Protein AF-A0A2K3KV64-F1 (afdb_monomer_lite)

Secondary structure (DSSP, 8-state):
------------SSGGG----EEEEEEEEEETTEEEEEEEEEE-SSS--------------S-STT-EEES-TT-EEEETTTTTEEEE--SSEEE-TT-

Radius of gyration: 18.13 Å; chains: 1; bounding box: 39×28×48 Å

Sequence (99 aa):
MQFHSITFMIINYYLLHVSAIFELRLRITLSAGKLILIPRVRNTDNKPFSFAFSLCNYLSVSDISEVRIEGLETLDYVDNLMNRSRFTEQADAITFDGE

pLDDT: mean 82.66, std 20.85, range [26.44, 97.88]

Structure (mmCIF, N/CA/C/O backbone):
data_AF-A0A2K3KV64-F1
#
_entry.id   AF-A0A2K3KV64-F1
#
loop_
_atom_site.group_PDB
_atom_site.id
_atom_site.type_symbol
_atom_site.label_atom_id
_atom_site.label_alt_id
_atom_site.label_comp_id
_atom_site.label_asym_id
_atom_site.label_entity_id
_atom_site.label_seq_id
_atom_site.pdbx_PDB_ins_code
_atom_site.Cartn_x
_atom_site.Cartn_y
_atom_site.Cartn_z
_atom_site.occupancy
_atom_site.B_iso_or_equiv
_atom_site.auth_seq_id
_atom_site.auth_comp_id
_atom_site.auth_asym_id
_atom_site.auth_atom_id
_atom_site.pdbx_PDB_model_num
ATOM 1 N N . MET A 1 1 ? -25.373 11.278 0.579 1.00 33.78 1 MET A N 1
ATOM 2 C CA . MET A 1 1 ? -23.986 11.182 1.079 1.00 33.78 1 MET A CA 1
ATOM 3 C C . MET A 1 1 ? -23.066 11.766 0.024 1.00 33.78 1 MET A C 1
ATOM 5 O O . MET A 1 1 ? -22.909 11.175 -1.036 1.00 33.78 1 MET A O 1
ATOM 9 N N . GLN A 1 2 ? -22.584 12.987 0.257 1.00 26.44 2 GLN A N 1
ATOM 10 C CA . GLN A 1 2 ? -21.639 13.667 -0.628 1.00 26.44 2 GLN A CA 1
ATOM 11 C C . GLN A 1 2 ? -20.242 13.109 -0.364 1.00 26.44 2 GLN A C 1
ATOM 13 O O . GLN A 1 2 ? -19.682 13.328 0.708 1.00 26.44 2 GLN A O 1
ATOM 18 N N . PHE A 1 3 ? -19.685 12.388 -1.333 1.00 31.50 3 PHE A N 1
ATOM 19 C CA . PHE A 1 3 ? -18.273 12.033 -1.310 1.00 31.50 3 PHE A CA 1
ATOM 20 C C . PHE A 1 3 ? -17.470 13.292 -1.632 1.00 31.50 3 PHE A C 1
ATOM 22 O O . PHE A 1 3 ? -17.519 13.800 -2.753 1.00 31.50 3 PHE A O 1
ATOM 29 N N . HIS A 1 4 ? -16.782 13.830 -0.626 1.00 34.16 4 HIS A N 1
ATOM 30 C CA . HIS A 1 4 ? -15.781 14.862 -0.845 1.00 34.16 4 HIS A CA 1
ATOM 31 C C . HIS A 1 4 ? -14.628 14.250 -1.645 1.00 34.16 4 HIS A C 1
ATOM 33 O O . HIS A 1 4 ? -14.158 13.153 -1.351 1.00 34.16 4 HIS A O 1
ATOM 39 N N . SER A 1 5 ? -14.245 14.960 -2.703 1.00 34.91 5 SER A N 1
ATOM 40 C CA . SER A 1 5 ? -13.215 14.602 -3.673 1.00 34.91 5 SER A CA 1
ATOM 41 C C . SER A 1 5 ? -11.920 14.178 -2.983 1.00 34.91 5 SER A C 1
ATOM 43 O O . SER A 1 5 ? -11.205 15.026 -2.451 1.00 34.91 5 SER A O 1
ATOM 45 N N . ILE A 1 6 ? -11.585 12.887 -3.028 1.00 40.00 6 ILE A N 1
ATOM 46 C CA . ILE A 1 6 ? -10.248 12.438 -2.650 1.00 40.00 6 ILE A CA 1
ATOM 47 C C . ILE A 1 6 ? -9.384 12.438 -3.909 1.00 40.00 6 ILE A C 1
ATOM 49 O O . ILE A 1 6 ? -9.344 11.485 -4.686 1.00 40.00 6 ILE A O 1
ATOM 53 N N . THR A 1 7 ? -8.731 13.571 -4.142 1.00 33.12 7 THR A N 1
ATOM 54 C CA . THR A 1 7 ? -7.728 13.730 -5.191 1.00 33.12 7 THR A CA 1
ATOM 55 C C . THR A 1 7 ? -6.486 12.921 -4.808 1.00 33.12 7 THR A C 1
ATOM 57 O O . THR A 1 7 ? -5.628 13.417 -4.086 1.00 33.12 7 THR A O 1
ATOM 60 N N . PHE A 1 8 ? -6.358 11.682 -5.292 1.00 40.28 8 PHE A N 1
ATOM 61 C CA . PHE A 1 8 ? -5.088 10.952 -5.249 1.00 40.28 8 PHE A CA 1
ATOM 62 C C . PHE A 1 8 ? -4.368 11.050 -6.586 1.00 40.28 8 PHE A C 1
ATOM 64 O O . PHE A 1 8 ? -4.700 10.369 -7.552 1.00 40.28 8 PHE A O 1
ATOM 71 N N . MET A 1 9 ? -3.323 11.870 -6.613 1.00 36.00 9 MET A N 1
ATOM 72 C CA . MET A 1 9 ? -2.258 11.765 -7.601 1.00 36.00 9 MET A CA 1
ATOM 73 C C . MET A 1 9 ? -0.915 11.967 -6.898 1.00 36.00 9 MET A C 1
ATOM 75 O O . MET A 1 9 ? -0.249 12.983 -7.076 1.00 36.00 9 MET A O 1
ATOM 79 N N . ILE A 1 10 ? -0.474 10.972 -6.124 1.00 42.12 10 ILE A N 1
ATOM 80 C CA . ILE A 1 10 ? 0.960 10.815 -5.845 1.00 42.12 10 ILE A CA 1
ATOM 81 C C . ILE A 1 10 ? 1.547 9.974 -6.985 1.00 42.12 10 ILE A C 1
ATOM 83 O O . ILE A 1 10 ? 1.902 8.815 -6.833 1.00 42.12 10 ILE A O 1
ATOM 87 N N . ILE A 1 11 ? 1.605 10.580 -8.173 1.00 45.50 11 ILE A N 1
ATOM 88 C CA . ILE A 1 11 ? 2.531 10.177 -9.246 1.00 45.50 11 ILE A CA 1
ATOM 89 C C . ILE A 1 11 ? 3.846 10.990 -9.118 1.00 45.50 11 ILE A C 1
ATOM 91 O O . ILE A 1 11 ? 4.813 10.772 -9.841 1.00 45.50 11 ILE A O 1
ATOM 95 N N . ASN A 1 12 ? 3.930 11.928 -8.165 1.00 41.34 12 ASN A N 1
ATOM 96 C CA . ASN A 1 12 ? 4.726 13.143 -8.355 1.00 41.34 12 ASN A CA 1
ATOM 97 C C . ASN A 1 12 ? 6.120 13.229 -7.704 1.00 41.34 12 ASN A C 1
ATOM 99 O O . ASN A 1 12 ? 6.672 14.319 -7.692 1.00 41.34 12 ASN A O 1
ATOM 103 N N . TYR A 1 13 ? 6.742 12.151 -7.205 1.00 38.81 13 TYR A N 1
ATOM 104 C CA . TYR A 1 13 ? 8.088 12.295 -6.598 1.00 38.81 13 TYR A CA 1
ATOM 105 C C . TYR A 1 13 ? 9.235 11.471 -7.198 1.00 38.81 13 TYR A C 1
ATOM 107 O O . TYR A 1 13 ? 10.386 11.818 -6.954 1.00 38.81 13 TYR A O 1
ATOM 115 N N . TYR A 1 14 ? 8.985 10.473 -8.055 1.00 45.16 14 TYR A N 1
ATOM 116 C CA . TYR A 1 14 ? 10.075 9.657 -8.635 1.00 45.16 14 TYR A CA 1
ATOM 117 C C . TYR A 1 14 ? 10.211 9.729 -10.163 1.00 45.16 14 TYR A C 1
ATOM 119 O O . TYR A 1 14 ? 11.144 9.158 -10.721 1.00 45.16 14 TYR A O 1
ATOM 127 N N . LEU A 1 15 ? 9.345 10.477 -10.854 1.00 47.75 15 LEU A N 1
ATOM 128 C CA . LEU A 1 15 ? 9.441 10.670 -12.309 1.00 47.75 15 LEU A CA 1
ATOM 129 C C . LEU A 1 15 ? 10.445 11.749 -12.740 1.00 47.75 15 LEU A C 1
ATOM 131 O O . LEU A 1 15 ? 10.653 11.946 -13.933 1.00 47.75 15 LEU A O 1
ATOM 135 N N . LEU A 1 16 ? 11.103 12.431 -11.800 1.00 47.44 16 LEU A N 1
ATOM 136 C CA . LEU A 1 16 ? 11.990 13.556 -12.110 1.00 47.44 16 LEU A CA 1
ATOM 137 C C . LEU A 1 16 ? 13.309 13.163 -12.799 1.00 47.44 16 LEU A C 1
ATOM 139 O O . LEU A 1 16 ? 14.025 14.061 -13.228 1.00 47.44 16 LEU A O 1
ATOM 143 N N . HIS A 1 17 ? 13.650 11.874 -12.924 1.00 51.59 17 HIS A N 1
ATOM 144 C CA . HIS A 1 17 ? 14.914 11.404 -13.527 1.00 51.59 17 HIS A CA 1
ATOM 145 C C . HIS A 1 17 ? 14.742 10.191 -14.462 1.00 51.59 17 HIS A C 1
ATOM 147 O O . HIS A 1 17 ? 15.649 9.373 -14.609 1.00 51.59 17 HIS A O 1
ATOM 153 N N . VAL A 1 18 ? 13.581 10.038 -15.103 1.00 56.72 18 VAL A N 1
ATOM 154 C CA . VAL A 1 18 ? 13.338 8.917 -16.022 1.00 56.72 18 VAL A CA 1
ATOM 155 C C . VAL A 1 18 ? 12.903 9.455 -17.380 1.00 56.72 18 VAL A C 1
ATOM 157 O O . VAL A 1 18 ? 11.754 9.832 -17.571 1.00 56.72 18 VAL A O 1
ATOM 160 N N . SER A 1 19 ? 13.814 9.446 -18.355 1.00 67.81 19 SER A N 1
ATOM 161 C CA . SER A 1 19 ? 13.511 9.724 -19.770 1.00 67.81 19 SER A CA 1
ATOM 162 C C . SER A 1 19 ? 12.764 8.570 -20.462 1.00 67.81 19 SER A C 1
ATOM 164 O O . SER A 1 19 ? 12.891 8.413 -21.673 1.00 67.81 19 SER A O 1
ATOM 166 N N . ALA A 1 20 ? 12.055 7.720 -19.713 1.00 74.75 20 ALA A N 1
ATOM 167 C CA . ALA A 1 20 ? 11.331 6.585 -20.270 1.00 74.75 20 ALA A CA 1
ATOM 168 C C . ALA A 1 20 ? 9.915 6.998 -20.659 1.00 74.75 20 ALA A C 1
ATOM 170 O O . ALA A 1 20 ? 9.202 7.656 -19.898 1.00 74.75 20 ALA A O 1
ATOM 171 N N . ILE A 1 21 ? 9.500 6.558 -21.840 1.00 86.50 21 ILE A N 1
ATOM 172 C CA . ILE A 1 21 ? 8.142 6.743 -22.335 1.00 86.50 21 ILE A CA 1
ATOM 173 C C . ILE A 1 21 ? 7.321 5.521 -21.913 1.00 86.50 21 ILE A C 1
ATOM 175 O O . ILE A 1 21 ? 7.648 4.379 -22.244 1.00 86.50 21 ILE A O 1
ATOM 179 N N . PHE A 1 22 ? 6.251 5.747 -21.158 1.00 89.44 22 PHE A N 1
ATOM 180 C CA . PHE A 1 22 ? 5.361 4.681 -20.710 1.00 89.44 22 PHE A CA 1
ATOM 181 C C . PHE A 1 22 ? 3.904 5.140 -20.705 1.00 89.44 22 PHE A C 1
ATOM 183 O O . PHE A 1 22 ? 3.595 6.329 -20.644 1.00 89.44 22 PHE A O 1
ATOM 190 N N . GLU A 1 23 ? 2.994 4.172 -20.730 1.00 93.00 23 GLU A N 1
ATOM 191 C CA . GLU A 1 23 ? 1.572 4.377 -20.477 1.00 93.00 23 GLU A CA 1
ATOM 192 C C . GLU A 1 23 ? 1.199 3.803 -19.109 1.00 93.00 23 GLU A C 1
ATOM 194 O O . GLU A 1 23 ? 1.533 2.658 -18.788 1.00 93.00 23 GLU A O 1
ATOM 199 N N . LEU A 1 24 ? 0.428 4.565 -18.335 1.00 91.19 24 LEU A N 1
ATOM 200 C CA . LEU A 1 24 ? -0.264 4.082 -17.145 1.00 91.19 24 LEU A CA 1
ATOM 201 C C . LEU A 1 24 ? -1.766 4.037 -17.430 1.00 91.19 24 LEU A C 1
ATOM 203 O O . LEU A 1 24 ? -2.368 5.038 -17.810 1.00 91.19 24 LEU A O 1
ATOM 207 N N . ARG A 1 25 ? -2.384 2.872 -17.227 1.00 93.75 25 ARG A N 1
ATOM 208 C CA . ARG A 1 25 ? -3.837 2.692 -17.313 1.00 93.75 25 ARG A CA 1
ATOM 209 C C . ARG A 1 25 ? -4.359 2.154 -15.992 1.00 93.75 25 ARG A C 1
ATOM 211 O O . ARG A 1 25 ? -3.865 1.141 -15.508 1.00 93.75 25 ARG A O 1
ATOM 218 N N . LEU A 1 26 ? -5.387 2.790 -15.445 1.00 94.31 26 LEU A N 1
ATOM 219 C CA . LEU A 1 26 ? -6.098 2.311 -14.263 1.00 94.31 26 LEU A CA 1
ATOM 220 C C . LEU A 1 26 ? -7.492 1.846 -14.681 1.00 94.31 26 LEU A C 1
ATOM 222 O O . LEU A 1 26 ? -8.309 2.649 -15.127 1.00 94.31 26 LEU A O 1
ATOM 226 N N . ARG A 1 27 ? -7.772 0.547 -14.548 1.00 96.56 27 ARG A N 1
ATOM 227 C CA . ARG A 1 27 ? -9.131 0.023 -14.707 1.00 96.56 27 ARG A CA 1
ATOM 228 C C . ARG A 1 27 ? -9.824 0.029 -13.351 1.00 96.56 27 ARG A C 1
ATOM 230 O O . ARG A 1 27 ? -9.341 -0.594 -12.409 1.00 96.56 27 ARG A O 1
ATOM 237 N N . ILE A 1 28 ? -10.973 0.692 -13.295 1.00 96.88 28 ILE A N 1
ATOM 238 C CA . ILE A 1 28 ? -11.804 0.818 -12.098 1.00 96.88 28 ILE A CA 1
ATOM 239 C C . ILE A 1 28 ? -13.100 0.050 -12.342 1.00 96.88 28 ILE A C 1
ATOM 241 O O . ILE A 1 28 ? -13.742 0.231 -13.374 1.00 96.88 28 ILE A O 1
ATOM 245 N N . THR A 1 29 ? -13.475 -0.826 -11.413 1.00 97.88 29 THR A N 1
ATOM 246 C CA . THR A 1 29 ? -14.793 -1.478 -11.412 1.00 97.88 29 THR A CA 1
ATOM 247 C C . THR A 1 29 ? -15.463 -1.220 -10.075 1.00 97.88 29 THR A C 1
ATOM 249 O O . THR A 1 29 ? -14.880 -1.514 -9.031 1.00 97.88 29 THR A O 1
ATOM 252 N N . LEU A 1 30 ? -16.679 -0.679 -10.116 1.00 97.56 30 LEU A N 1
ATOM 253 C CA . LEU A 1 30 ? -17.498 -0.424 -8.939 1.00 97.56 30 LEU A CA 1
ATOM 254 C C . LEU A 1 30 ? -18.732 -1.325 -8.967 1.00 97.56 30 LEU A C 1
ATOM 256 O O . LEU A 1 30 ? -19.421 -1.423 -9.979 1.00 97.56 30 LEU A O 1
ATOM 260 N N . SER A 1 31 ? -19.000 -1.970 -7.839 1.00 96.94 31 SER A N 1
ATOM 261 C CA . SER A 1 31 ? -20.174 -2.809 -7.608 1.00 96.94 31 SER A CA 1
ATOM 262 C C . SER A 1 31 ? -20.634 -2.654 -6.159 1.00 96.94 31 SER A C 1
ATOM 264 O O . SER A 1 31 ? -19.915 -2.079 -5.338 1.00 96.94 31 SER A O 1
ATOM 266 N N . ALA A 1 32 ? -21.833 -3.140 -5.834 1.00 97.50 32 ALA A N 1
ATOM 267 C CA . ALA A 1 32 ? -22.349 -3.075 -4.470 1.00 97.50 32 ALA A CA 1
ATOM 268 C C . ALA A 1 32 ? -21.354 -3.722 -3.486 1.00 97.50 32 ALA A C 1
ATOM 270 O O . ALA A 1 32 ? -21.009 -4.893 -3.627 1.00 97.50 32 ALA A O 1
ATOM 271 N N . GLY A 1 33 ? -20.858 -2.932 -2.529 1.00 94.69 33 GLY A N 1
ATOM 272 C CA . GLY A 1 33 ? -19.908 -3.382 -1.507 1.00 94.69 33 GLY A CA 1
ATOM 273 C C . GLY A 1 33 ? -18.487 -3.685 -1.997 1.00 94.69 33 GLY A C 1
ATOM 274 O O . GLY A 1 33 ? -17.702 -4.232 -1.230 1.00 94.69 33 GLY A O 1
ATOM 275 N N . LYS A 1 34 ? -18.123 -3.367 -3.249 1.00 95.12 34 LYS A N 1
ATOM 276 C CA . LYS A 1 34 ? -16.799 -3.720 -3.782 1.00 95.12 34 LYS A CA 1
ATOM 277 C C . LYS A 1 34 ? -16.278 -2.718 -4.805 1.00 95.12 34 LYS A C 1
ATOM 279 O O . LYS A 1 34 ? -16.917 -2.456 -5.827 1.00 95.12 34 LYS A O 1
ATOM 284 N N . LEU A 1 35 ? -15.058 -2.249 -4.555 1.00 95.44 35 LEU A N 1
ATOM 285 C CA . LEU A 1 35 ? -14.232 -1.471 -5.473 1.00 95.44 35 LEU A CA 1
ATOM 286 C C . LEU A 1 35 ? -13.043 -2.328 -5.923 1.00 95.44 35 LEU A C 1
ATOM 288 O O . LEU A 1 35 ? -12.337 -2.895 -5.095 1.00 95.44 35 LEU A O 1
ATOM 292 N N . ILE A 1 36 ? -12.816 -2.423 -7.233 1.00 95.75 36 ILE A N 1
ATOM 293 C CA . ILE A 1 36 ? -11.654 -3.108 -7.810 1.00 95.75 36 ILE A CA 1
ATOM 294 C C . ILE A 1 36 ? -10.821 -2.087 -8.584 1.00 95.75 36 ILE A C 1
ATOM 296 O O . ILE A 1 36 ? -11.329 -1.442 -9.505 1.00 95.75 36 ILE A O 1
ATOM 300 N N . LEU A 1 37 ? -9.538 -1.989 -8.232 1.00 95.06 37 LEU A N 1
ATOM 301 C CA . LEU A 1 37 ? -8.540 -1.148 -8.889 1.00 95.06 37 LEU A CA 1
ATOM 302 C C . LEU A 1 37 ? -7.476 -2.043 -9.530 1.00 95.06 37 LEU A C 1
ATOM 304 O O . LEU A 1 37 ? -6.808 -2.804 -8.838 1.00 95.06 37 LEU A O 1
ATOM 308 N N . ILE A 1 38 ? -7.320 -1.964 -10.852 1.00 95.12 38 ILE A N 1
ATOM 309 C CA . ILE A 1 38 ? -6.319 -2.737 -11.600 1.00 95.12 38 ILE A CA 1
ATOM 310 C C . ILE A 1 38 ? -5.410 -1.751 -12.344 1.00 95.12 38 ILE A C 1
ATOM 312 O O . ILE A 1 38 ? -5.782 -1.278 -13.427 1.00 95.12 38 ILE A O 1
ATOM 316 N N . PRO A 1 39 ? -4.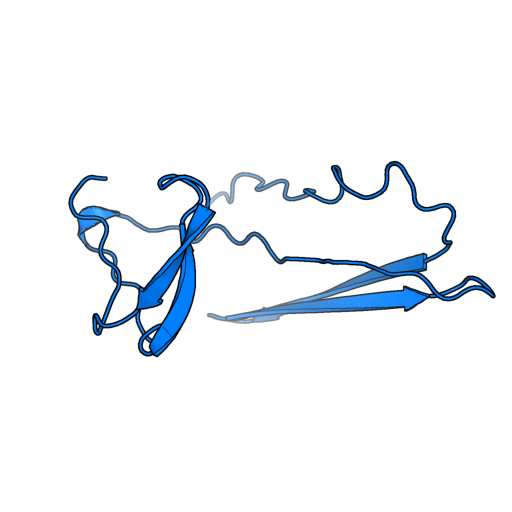242 -1.400 -11.778 1.00 92.94 39 PRO A N 1
ATOM 317 C CA . PRO A 1 39 ? -3.243 -0.600 -12.468 1.00 92.94 39 PRO A CA 1
ATOM 318 C C . PRO A 1 39 ? -2.475 -1.454 -13.483 1.00 92.94 39 PRO A C 1
ATOM 320 O O . PRO A 1 39 ? -2.152 -2.616 -13.240 1.00 92.94 39 PRO A O 1
ATOM 323 N N . ARG A 1 40 ? -2.157 -0.865 -14.633 1.00 93.81 40 ARG A N 1
ATOM 324 C CA . ARG A 1 40 ? -1.321 -1.464 -15.672 1.00 93.81 40 ARG A CA 1
ATOM 325 C C . ARG A 1 40 ? -0.323 -0.434 -16.171 1.00 93.81 40 ARG A C 1
ATOM 327 O O . ARG A 1 40 ? -0.717 0.591 -16.723 1.00 93.81 40 ARG A O 1
ATOM 334 N N . VAL A 1 41 ? 0.956 -0.757 -16.033 1.00 92.19 41 VAL A N 1
ATOM 335 C CA . VAL A 1 41 ? 2.061 -0.003 -16.626 1.00 92.19 41 VAL A CA 1
ATOM 336 C C . VAL A 1 41 ? 2.488 -0.708 -17.908 1.00 92.19 41 VAL A C 1
ATOM 338 O O . VAL A 1 41 ? 2.641 -1.930 -17.935 1.00 92.19 41 VAL A O 1
ATOM 341 N N . ARG A 1 42 ? 2.654 0.050 -18.990 1.00 92.88 42 ARG A N 1
ATOM 342 C CA . ARG A 1 42 ? 3.193 -0.439 -20.259 1.00 92.88 42 ARG A CA 1
ATOM 343 C C . ARG A 1 42 ? 4.387 0.415 -20.650 1.00 92.88 42 ARG A C 1
ATOM 345 O O . ARG A 1 42 ? 4.231 1.612 -20.855 1.00 92.88 42 ARG A O 1
ATOM 352 N N . ASN A 1 43 ? 5.540 -0.222 -20.830 1.00 91.38 43 ASN A N 1
ATOM 353 C CA . ASN A 1 43 ? 6.663 0.403 -21.515 1.00 91.38 43 ASN A CA 1
ATOM 354 C C . ASN A 1 43 ? 6.315 0.601 -22.996 1.00 91.38 43 ASN A C 1
ATOM 356 O O . ASN A 1 43 ? 5.981 -0.374 -23.675 1.00 91.38 43 ASN A O 1
ATOM 360 N N . THR A 1 44 ? 6.342 1.842 -23.473 1.00 93.38 44 THR A N 1
ATOM 361 C CA . THR A 1 44 ? 6.138 2.181 -24.891 1.00 93.38 44 THR A CA 1
ATOM 362 C C . THR A 1 44 ? 7.416 2.675 -25.559 1.00 93.38 44 THR A C 1
ATOM 364 O O . THR A 1 44 ? 7.408 2.934 -26.761 1.00 93.38 44 THR A O 1
ATOM 367 N N . ASP A 1 45 ? 8.509 2.754 -24.804 1.00 90.06 45 ASP A N 1
ATOM 368 C CA . ASP A 1 45 ? 9.842 3.047 -25.305 1.00 90.06 45 ASP A CA 1
ATOM 369 C C . ASP A 1 45 ? 10.548 1.777 -25.819 1.00 90.06 45 ASP A C 1
ATOM 371 O O . ASP A 1 45 ? 10.116 0.642 -25.595 1.00 90.06 45 ASP A O 1
ATOM 375 N N . ASN A 1 46 ? 11.676 1.966 -26.500 1.00 89.56 46 ASN A N 1
ATOM 376 C CA . ASN A 1 46 ? 12.574 0.898 -26.934 1.00 89.56 46 ASN A CA 1
ATOM 377 C C . ASN A 1 46 ? 13.628 0.514 -25.876 1.00 89.56 46 ASN A C 1
ATOM 379 O O . ASN A 1 46 ? 14.407 -0.414 -26.098 1.00 89.56 46 ASN A O 1
ATOM 383 N N . LYS A 1 47 ? 13.649 1.194 -24.722 1.00 89.94 47 LYS A N 1
ATOM 384 C CA . LYS A 1 47 ? 14.582 0.945 -23.614 1.00 89.94 47 LYS A CA 1
ATOM 385 C C . LYS A 1 47 ? 13.854 0.400 -22.385 1.00 89.94 47 LYS A C 1
ATOM 387 O O . LYS A 1 47 ? 12.780 0.899 -22.049 1.00 89.94 47 LYS A O 1
ATOM 392 N N . PRO A 1 48 ? 14.419 -0.590 -21.672 1.00 88.31 48 PRO A N 1
ATOM 393 C CA . PRO A 1 48 ? 13.920 -0.986 -20.358 1.00 88.31 48 PRO A CA 1
ATOM 394 C C . PRO A 1 48 ? 13.955 0.188 -19.371 1.00 88.31 48 PRO A C 1
ATOM 396 O O . PRO A 1 48 ? 14.896 0.982 -19.393 1.00 88.31 48 PRO A O 1
ATOM 399 N N . PHE A 1 49 ? 12.971 0.261 -18.472 1.00 86.38 49 PHE A N 1
ATOM 400 C CA . PHE A 1 49 ? 12.977 1.206 -17.355 1.00 86.38 49 PHE A CA 1
ATOM 401 C C . PHE A 1 49 ? 12.572 0.521 -16.052 1.00 86.38 49 PHE A C 1
ATOM 403 O O . PHE A 1 49 ? 11.770 -0.415 -16.046 1.00 86.38 49 PHE A O 1
ATOM 410 N N . SER A 1 50 ? 13.132 1.013 -14.951 1.00 85.75 50 SER A N 1
ATOM 411 C CA . SER A 1 50 ? 12.763 0.600 -13.600 1.00 85.75 50 SER A CA 1
ATOM 412 C C . SER A 1 50 ? 11.694 1.535 -13.056 1.00 85.75 50 SER A C 1
ATOM 414 O O . SER A 1 50 ? 11.772 2.749 -13.243 1.00 85.75 50 SER A O 1
ATOM 416 N N . PHE A 1 51 ? 10.711 0.980 -12.356 1.00 84.31 51 PHE A N 1
ATOM 417 C CA . PHE A 1 51 ? 9.662 1.760 -11.716 1.00 84.31 51 PHE A CA 1
ATOM 418 C C . PHE A 1 51 ? 9.209 1.112 -10.415 1.00 84.31 51 PHE A C 1
ATOM 420 O O . PHE A 1 51 ? 9.376 -0.088 -10.204 1.00 84.31 51 PHE A O 1
ATOM 427 N N . ALA A 1 52 ? 8.594 1.930 -9.573 1.00 85.81 52 ALA A N 1
ATOM 428 C CA . ALA A 1 52 ? 7.817 1.505 -8.425 1.00 85.81 52 ALA A CA 1
ATOM 429 C C . ALA A 1 52 ? 6.446 2.180 -8.511 1.00 85.81 52 AL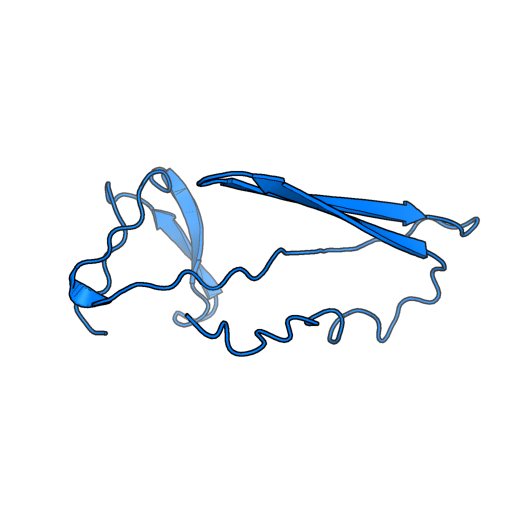A A C 1
ATOM 431 O O . ALA A 1 52 ? 6.319 3.277 -9.059 1.00 85.81 52 ALA A O 1
ATOM 432 N N . PHE A 1 53 ? 5.420 1.528 -7.980 1.00 83.06 53 PHE A N 1
ATOM 433 C CA . PHE A 1 53 ? 4.099 2.124 -7.832 1.00 83.06 53 PHE A CA 1
ATOM 434 C C . PHE A 1 53 ? 3.452 1.602 -6.551 1.00 83.06 53 PHE A C 1
ATOM 436 O O . PHE A 1 53 ? 3.758 0.501 -6.095 1.00 83.06 53 PHE A O 1
ATOM 443 N N . SER A 1 54 ? 2.541 2.387 -5.993 1.00 87.12 54 SER A N 1
ATOM 444 C CA . SER A 1 54 ? 1.700 2.007 -4.862 1.00 87.12 54 SER A CA 1
ATOM 445 C C . SER A 1 54 ? 0.279 2.524 -5.088 1.00 87.12 54 SER A C 1
ATOM 447 O O . SER A 1 54 ? 0.062 3.488 -5.825 1.00 87.12 54 SER A O 1
ATOM 449 N N . LEU A 1 55 ? -0.704 1.865 -4.472 1.00 87.69 55 LEU A N 1
ATOM 450 C CA . LEU A 1 55 ? -2.067 2.382 -4.356 1.00 87.69 55 LEU A CA 1
ATOM 451 C C . LEU A 1 55 ? -2.238 2.939 -2.941 1.00 87.69 55 LEU A C 1
ATOM 453 O O . LEU A 1 55 ? -2.333 2.177 -1.982 1.00 87.69 55 LEU A O 1
ATOM 457 N N . CYS A 1 56 ? -2.252 4.263 -2.806 1.00 88.69 56 CYS A N 1
ATOM 458 C CA . CYS A 1 56 ? -2.434 4.941 -1.522 1.00 88.69 56 CYS A CA 1
ATOM 459 C C . CYS A 1 56 ? -3.929 5.099 -1.221 1.00 88.69 56 CYS A C 1
ATOM 461 O O . CYS A 1 56 ? -4.517 6.142 -1.499 1.00 88.69 56 CYS A O 1
ATOM 463 N N . ASN A 1 57 ? -4.550 4.043 -0.698 1.00 87.88 57 ASN A N 1
ATOM 464 C CA . ASN A 1 57 ? -5.962 4.063 -0.325 1.00 87.88 57 ASN A CA 1
ATOM 465 C C . ASN A 1 57 ? -6.135 4.598 1.100 1.00 87.88 57 ASN A C 1
ATOM 467 O O . ASN A 1 57 ? -5.434 4.164 2.008 1.00 87.88 57 ASN A O 1
ATOM 471 N N . TYR A 1 58 ? -7.108 5.487 1.291 1.00 90.56 58 TYR A N 1
ATOM 472 C CA . TYR A 1 58 ? -7.514 5.974 2.607 1.00 90.56 58 TYR A CA 1
ATOM 473 C C . TYR A 1 58 ? -8.883 5.383 2.914 1.00 90.56 58 TYR A C 1
ATOM 475 O O . TYR A 1 58 ? -9.854 5.640 2.197 1.00 90.56 58 TYR A O 1
ATOM 483 N N . LEU A 1 59 ? -8.936 4.535 3.937 1.00 91.31 59 LEU A N 1
ATOM 484 C CA . LEU A 1 59 ? -10.163 3.885 4.373 1.00 91.31 59 LEU A CA 1
ATOM 485 C C . LEU A 1 59 ? -10.852 4.772 5.406 1.00 91.31 59 LEU A C 1
ATOM 487 O O . LEU A 1 59 ? -10.228 5.221 6.363 1.00 91.31 59 LEU A O 1
ATOM 491 N N . SER A 1 60 ? -12.140 5.037 5.194 1.00 93.88 60 SER A N 1
ATOM 492 C CA . SER A 1 60 ? -12.939 5.783 6.161 1.00 93.88 60 SER A CA 1
ATOM 493 C C . SER A 1 60 ? -13.310 4.863 7.316 1.00 93.88 60 SER A C 1
ATOM 495 O O . SER A 1 60 ? -13.965 3.844 7.104 1.00 93.88 60 SER A O 1
ATOM 497 N N . VAL A 1 61 ? -12.941 5.269 8.523 1.00 93.88 61 VAL A N 1
ATOM 498 C CA . VAL A 1 61 ? -13.308 4.627 9.789 1.00 93.88 61 VAL A CA 1
ATOM 499 C C . VAL A 1 61 ? -13.972 5.664 10.693 1.00 93.88 61 VAL A C 1
ATOM 501 O O . VAL A 1 61 ? -13.796 6.864 10.481 1.00 93.88 61 VAL A O 1
ATOM 504 N N . SER A 1 62 ? -14.802 5.219 11.635 1.00 94.19 62 SER A N 1
ATOM 505 C CA . SER A 1 62 ? -15.533 6.124 12.535 1.00 94.19 62 SER A CA 1
ATOM 506 C C . SER A 1 62 ? -14.706 6.538 13.748 1.00 94.19 62 SER A C 1
ATOM 508 O O . SER A 1 62 ? -14.738 7.705 14.121 1.00 94.19 62 SER A O 1
ATOM 510 N N . ASP A 1 63 ? -13.963 5.593 14.316 1.00 93.06 63 ASP A N 1
ATOM 511 C CA . ASP A 1 63 ? -13.055 5.777 15.442 1.00 93.06 63 ASP A CA 1
ATOM 512 C C . ASP A 1 63 ? -11.805 4.939 15.156 1.00 93.06 63 ASP A C 1
ATOM 514 O O . ASP A 1 63 ? -11.929 3.760 14.827 1.00 93.06 63 ASP A O 1
ATOM 518 N N . ILE A 1 64 ? -10.624 5.558 15.184 1.00 94.56 64 ILE A N 1
ATOM 519 C CA . ILE A 1 64 ? -9.355 4.888 14.874 1.00 94.56 64 ILE A CA 1
ATOM 520 C C . ILE A 1 64 ? -8.899 3.981 16.021 1.00 94.56 64 ILE A C 1
ATOM 522 O O . ILE A 1 64 ? -8.283 2.948 15.761 1.00 94.56 64 ILE A O 1
ATOM 526 N N . SER A 1 65 ? -9.276 4.304 17.260 1.00 93.88 65 SER A N 1
ATOM 527 C CA . SER A 1 65 ? -8.907 3.529 18.448 1.00 93.88 65 SER A CA 1
ATOM 528 C C . SER A 1 65 ? -9.559 2.139 18.475 1.00 93.88 65 SER A C 1
ATOM 530 O O . SER A 1 65 ? -9.052 1.216 19.107 1.00 93.88 65 SER A O 1
ATOM 532 N N . GLU A 1 66 ? -10.652 1.951 17.727 1.00 92.75 66 GLU A N 1
ATOM 533 C CA . GLU A 1 66 ? -11.346 0.667 17.574 1.00 92.75 66 GLU A CA 1
ATOM 534 C C . GLU A 1 66 ? -10.851 -0.150 16.359 1.00 92.75 66 GLU A C 1
ATOM 536 O O . GLU A 1 66 ? -11.331 -1.261 16.109 1.00 92.75 66 GLU A O 1
ATOM 541 N N . VAL A 1 67 ? -9.910 0.381 15.567 1.00 95.56 67 VAL A N 1
ATOM 542 C CA . VAL A 1 67 ? -9.433 -0.259 14.330 1.00 95.56 67 VAL A CA 1
ATOM 543 C C . VAL A 1 67 ? -8.324 -1.263 14.616 1.00 95.56 67 VAL A C 1
ATOM 545 O O . VAL A 1 67 ? -7.374 -0.998 15.349 1.00 95.56 67 VAL A O 1
ATOM 548 N N . ARG A 1 68 ? -8.412 -2.412 13.941 1.00 95.75 68 ARG A N 1
ATOM 549 C CA . ARG A 1 68 ? -7.385 -3.457 13.921 1.00 95.75 68 ARG A CA 1
ATOM 550 C C . ARG A 1 68 ? -7.042 -3.807 12.475 1.00 95.75 68 ARG A C 1
ATOM 552 O O . ARG A 1 68 ? -7.948 -3.970 11.656 1.00 95.75 68 ARG A O 1
ATOM 559 N N . ILE A 1 69 ? -5.755 -3.925 12.156 1.00 95.44 69 ILE A N 1
ATOM 560 C CA . ILE A 1 69 ? -5.284 -4.452 10.865 1.00 95.44 69 ILE A CA 1
ATOM 561 C C . IL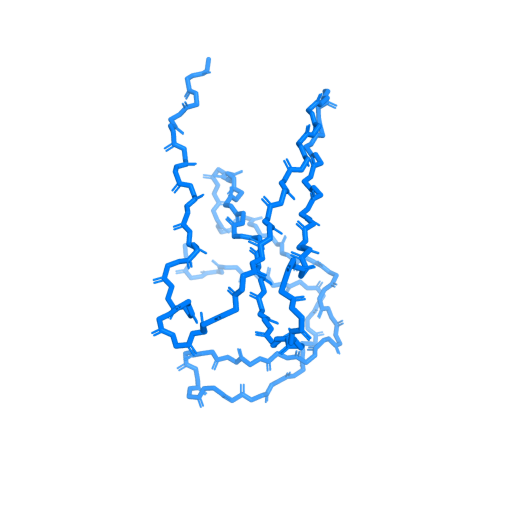E A 1 69 ? -4.694 -5.841 11.094 1.00 95.44 69 ILE A C 1
ATOM 563 O O . ILE A 1 69 ? -3.712 -5.977 11.813 1.00 95.44 69 ILE A O 1
ATOM 567 N N . GLU A 1 70 ? -5.280 -6.852 10.461 1.00 96.62 70 GLU A N 1
ATOM 568 C CA . GLU A 1 70 ? -4.905 -8.268 10.588 1.00 96.62 70 GLU A CA 1
ATOM 569 C C . GLU A 1 70 ? -4.264 -8.796 9.289 1.00 96.62 70 GLU A C 1
ATOM 571 O O . GLU A 1 70 ? -4.365 -8.160 8.233 1.00 96.62 70 GLU A O 1
ATOM 576 N N . GLY A 1 71 ? -3.640 -9.980 9.341 1.00 96.06 71 GLY A N 1
ATOM 577 C CA . GLY A 1 71 ? -3.060 -10.653 8.169 1.00 96.06 71 GLY A CA 1
ATOM 578 C C . GLY A 1 71 ? -1.671 -10.145 7.775 1.00 96.06 71 GLY A C 1
ATOM 579 O O . GLY A 1 71 ? -1.240 -10.338 6.634 1.00 96.06 71 GLY A O 1
ATOM 580 N N . LEU A 1 72 ? -1.003 -9.441 8.691 1.00 96.06 72 LEU A N 1
ATOM 581 C CA . LEU A 1 72 ? 0.352 -8.912 8.526 1.00 96.06 72 LEU A CA 1
ATOM 582 C C . LEU A 1 72 ? 1.376 -9.641 9.400 1.00 96.06 72 LEU A C 1
ATOM 584 O O . LEU A 1 72 ? 2.567 -9.341 9.314 1.00 96.06 72 LEU A O 1
ATOM 588 N N . GLU A 1 73 ? 0.937 -10.599 10.214 1.00 95.38 73 GLU A N 1
ATOM 589 C CA . GLU A 1 73 ? 1.805 -11.418 11.041 1.00 95.38 73 GLU A CA 1
ATOM 590 C C . GLU A 1 73 ? 2.895 -12.084 10.193 1.00 95.38 73 GLU A C 1
ATOM 592 O O . GLU A 1 73 ? 2.672 -12.489 9.050 1.00 95.38 73 GLU A O 1
ATOM 597 N N . THR A 1 74 ? 4.098 -12.208 10.753 1.00 95.06 74 THR A N 1
ATOM 598 C CA . THR A 1 74 ? 5.301 -12.777 10.118 1.00 95.06 74 THR A CA 1
ATOM 599 C C . THR A 1 74 ? 5.917 -11.958 8.979 1.00 95.06 74 THR A C 1
ATOM 601 O O . THR A 1 74 ? 6.971 -12.344 8.468 1.00 95.06 74 THR A O 1
ATOM 604 N N . LEU A 1 75 ? 5.321 -10.828 8.582 1.00 96.62 75 LEU A N 1
ATOM 605 C CA . LEU A 1 75 ? 5.894 -9.967 7.550 1.00 96.62 75 LEU A CA 1
ATOM 606 C C . LEU A 1 75 ? 7.048 -9.121 8.090 1.00 96.62 75 LEU A C 1
ATOM 608 O O . LEU A 1 75 ? 6.959 -8.504 9.153 1.00 96.62 75 LEU A O 1
ATOM 612 N N . ASP A 1 76 ? 8.111 -9.024 7.294 1.00 96.81 76 ASP A N 1
ATOM 613 C CA . ASP A 1 76 ? 9.186 -8.069 7.535 1.00 96.81 76 ASP A CA 1
ATOM 614 C C . ASP A 1 76 ? 8.775 -6.669 7.069 1.00 96.81 76 ASP A C 1
ATOM 616 O O . ASP A 1 76 ? 8.363 -6.472 5.920 1.00 96.81 76 ASP A O 1
ATOM 620 N N . TYR A 1 77 ? 8.966 -5.668 7.927 1.00 94.44 77 TYR A N 1
ATOM 621 C CA . TYR A 1 77 ? 8.695 -4.270 7.610 1.00 94.44 77 TYR A CA 1
ATOM 622 C C . TYR A 1 77 ? 9.849 -3.347 8.009 1.00 94.44 77 TYR A C 1
ATOM 624 O O . TYR A 1 77 ? 10.778 -3.712 8.732 1.00 94.44 77 TYR A O 1
ATOM 632 N N . VAL A 1 78 ? 9.808 -2.132 7.462 1.00 96.25 78 VAL A N 1
ATOM 633 C CA . VAL A 1 78 ? 10.734 -1.046 7.785 1.00 96.25 78 VAL A CA 1
ATOM 634 C C . VAL A 1 78 ? 9.946 0.048 8.484 1.00 96.25 78 VAL A C 1
ATOM 636 O O . VAL A 1 78 ? 9.028 0.615 7.891 1.00 96.25 78 VAL A O 1
ATOM 639 N N . ASP A 1 79 ? 10.333 0.371 9.711 1.00 93.19 79 ASP A N 1
ATOM 640 C CA . ASP A 1 79 ? 9.722 1.456 10.467 1.00 93.19 79 ASP A CA 1
ATOM 641 C C . ASP A 1 79 ? 10.396 2.788 10.115 1.00 93.19 79 ASP A C 1
ATOM 643 O O . ASP A 1 79 ? 11.563 3.035 10.436 1.00 93.19 79 ASP A O 1
ATOM 647 N N . ASN A 1 80 ? 9.658 3.666 9.437 1.00 92.88 80 ASN A N 1
ATOM 648 C CA . ASN A 1 80 ? 10.171 4.969 9.020 1.00 92.88 80 ASN A CA 1
ATOM 649 C C . ASN A 1 80 ? 10.361 5.956 10.185 1.00 92.88 80 ASN A C 1
ATOM 651 O O . ASN A 1 80 ? 11.160 6.882 10.044 1.00 92.88 80 ASN A O 1
ATOM 655 N N . LEU A 1 81 ? 9.676 5.768 11.316 1.00 91.00 81 LEU A N 1
ATOM 656 C CA . LEU A 1 81 ? 9.816 6.593 12.518 1.00 91.00 81 LEU A CA 1
ATOM 657 C C . LEU A 1 81 ? 11.013 6.140 13.367 1.00 91.00 81 LEU A C 1
ATOM 659 O O . LEU A 1 81 ? 11.689 6.967 13.975 1.00 91.00 81 LEU A O 1
ATOM 663 N N . MET A 1 82 ? 11.353 4.849 13.336 1.00 92.69 82 MET A N 1
ATOM 664 C CA . MET A 1 82 ? 12.510 4.283 14.043 1.00 92.69 82 MET A CA 1
ATOM 665 C C . MET A 1 82 ? 13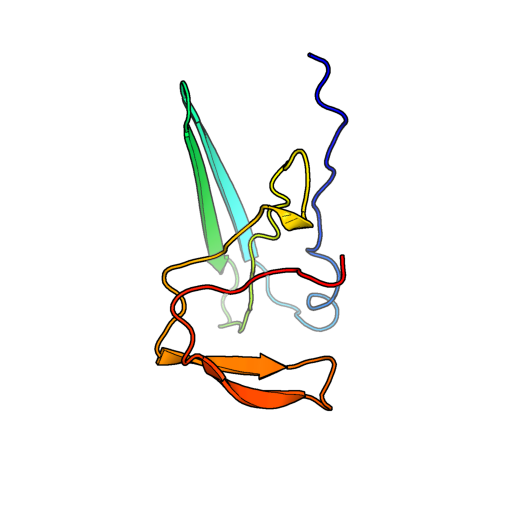.762 4.187 13.161 1.00 92.69 82 MET A C 1
ATOM 667 O O . MET A 1 82 ? 14.381 3.128 13.037 1.00 92.69 82 MET A O 1
ATOM 671 N N . ASN A 1 83 ? 14.158 5.298 12.531 1.00 93.88 83 ASN A N 1
ATOM 672 C CA . ASN A 1 83 ? 15.371 5.387 11.703 1.00 93.88 83 ASN A CA 1
ATOM 673 C C . ASN A 1 83 ? 15.467 4.293 10.615 1.00 93.88 83 ASN A C 1
ATOM 675 O O . ASN A 1 83 ? 16.549 3.785 10.318 1.00 93.88 83 ASN A O 1
ATOM 679 N N . ARG A 1 84 ? 14.328 3.909 10.020 1.00 93.12 84 ARG A N 1
ATOM 680 C CA . ARG A 1 84 ? 14.246 2.869 8.978 1.00 93.12 84 ARG A CA 1
ATOM 681 C C . ARG A 1 84 ? 14.777 1.508 9.446 1.00 93.12 84 ARG A C 1
ATOM 683 O O . ARG A 1 84 ? 15.328 0.746 8.646 1.00 93.12 84 ARG A O 1
ATOM 690 N N . SER A 1 85 ? 14.612 1.210 10.732 1.00 96.88 85 SER A N 1
ATOM 691 C CA . SER A 1 85 ? 14.955 -0.089 11.313 1.00 96.88 85 SER A CA 1
ATOM 692 C C . SER A 1 85 ? 14.028 -1.182 10.780 1.00 96.88 85 SER A C 1
ATOM 694 O O . SER A 1 85 ? 12.884 -0.914 10.409 1.00 96.88 85 SER A O 1
ATOM 696 N N . ARG A 1 86 ? 14.548 -2.412 10.698 1.00 96.94 86 ARG A N 1
ATOM 697 C CA . ARG A 1 86 ? 13.821 -3.584 10.197 1.00 96.94 86 ARG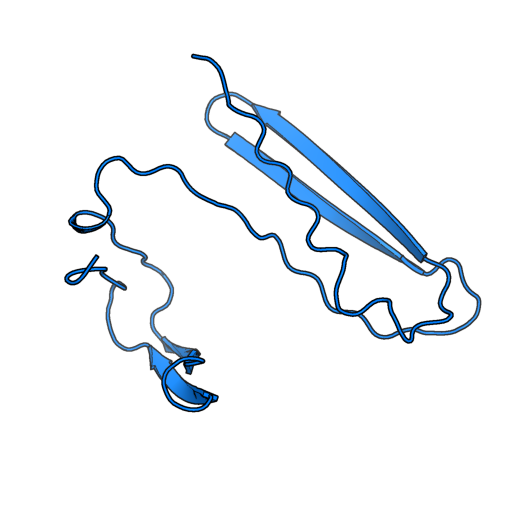 A CA 1
ATOM 698 C C . ARG A 1 86 ? 13.296 -4.415 11.353 1.00 96.94 86 ARG A C 1
ATOM 700 O O . ARG A 1 86 ? 14.047 -4.695 12.284 1.00 96.94 86 ARG A O 1
ATOM 707 N N . PHE A 1 87 ? 12.052 -4.843 11.228 1.00 96.88 87 PHE A N 1
ATOM 708 C CA . PHE A 1 87 ? 11.359 -5.670 12.204 1.00 96.88 87 PHE A CA 1
ATOM 709 C C . PHE A 1 87 ? 10.557 -6.748 11.480 1.00 96.88 87 PHE A C 1
ATOM 711 O O . PHE A 1 87 ? 10.302 -6.626 10.281 1.00 96.88 87 PHE A O 1
ATOM 718 N N . THR A 1 88 ? 10.150 -7.773 12.220 1.00 97.19 88 THR A N 1
ATOM 719 C CA . THR A 1 88 ? 9.211 -8.797 11.759 1.00 97.19 88 THR A CA 1
ATOM 720 C C . THR A 1 88 ? 7.975 -8.704 12.638 1.00 97.19 88 THR A C 1
ATOM 722 O O . THR A 1 88 ? 8.101 -8.841 13.856 1.00 97.19 88 THR A O 1
ATOM 725 N N . GLU A 1 89 ? 6.803 -8.486 12.046 1.00 96.69 89 GLU A N 1
ATOM 726 C CA . GLU A 1 89 ? 5.544 -8.403 12.792 1.00 96.69 89 GLU A CA 1
ATOM 727 C C . GLU A 1 89 ? 5.244 -9.741 13.486 1.00 96.69 89 GLU A C 1
ATOM 729 O O . GLU A 1 89 ? 5.338 -10.805 12.871 1.00 96.69 89 GLU A O 1
ATOM 734 N N . GLN A 1 90 ? 4.921 -9.690 14.778 1.00 94.62 90 GLN A N 1
ATOM 735 C CA . GLN A 1 90 ? 4.627 -10.866 15.607 1.00 94.62 90 GLN A CA 1
ATOM 736 C C . GLN A 1 90 ? 3.209 -10.842 16.184 1.00 94.62 90 GLN A C 1
ATOM 738 O O . GLN A 1 90 ? 2.718 -11.891 16.601 1.00 94.62 90 GLN A O 1
ATOM 743 N N . ALA A 1 91 ? 2.573 -9.671 16.258 1.00 93.88 91 ALA A N 1
ATOM 744 C CA . ALA A 1 91 ? 1.210 -9.541 16.743 1.00 93.88 91 ALA A CA 1
ATOM 745 C C . ALA A 1 91 ? 0.212 -10.107 15.722 1.00 93.88 91 ALA A C 1
ATOM 747 O O . ALA A 1 91 ? 0.466 -10.128 14.518 1.00 93.88 91 ALA A O 1
ATOM 748 N N . ASP A 1 92 ? -0.942 -10.556 16.216 1.00 95.25 92 ASP A N 1
ATOM 749 C CA . ASP A 1 92 ? -2.071 -11.000 15.393 1.00 95.25 92 ASP A CA 1
ATOM 750 C C . ASP A 1 92 ? -2.755 -9.829 14.670 1.00 95.25 92 ASP A C 1
ATOM 752 O O . ASP A 1 92 ? -3.370 -10.012 13.618 1.00 95.25 92 ASP A O 1
ATOM 756 N N . ALA A 1 93 ? -2.640 -8.624 15.233 1.00 96.00 93 ALA A N 1
ATOM 757 C CA . ALA A 1 93 ? -3.138 -7.398 14.640 1.00 96.00 93 ALA A CA 1
ATOM 758 C C . ALA A 1 93 ? -2.304 -6.174 15.033 1.00 96.00 93 ALA A C 1
ATOM 760 O O . ALA A 1 93 ? -1.775 -6.091 16.140 1.00 96.00 93 ALA A O 1
ATOM 761 N N . ILE A 1 94 ? -2.293 -5.178 14.149 1.00 94.25 94 ILE A N 1
ATOM 762 C CA . ILE A 1 94 ? -1.818 -3.823 14.437 1.00 94.25 94 ILE A CA 1
ATOM 763 C C . ILE A 1 94 ? -2.993 -2.998 14.976 1.00 94.25 94 ILE A C 1
ATOM 765 O O . ILE A 1 94 ? -4.048 -2.939 14.334 1.00 94.25 94 ILE A O 1
ATOM 769 N N . THR A 1 95 ? -2.799 -2.362 16.132 1.00 94.88 95 THR A N 1
ATOM 770 C CA . THR A 1 95 ? -3.743 -1.435 16.779 1.00 94.88 95 THR A CA 1
ATOM 771 C C . THR A 1 95 ? -3.193 -0.009 16.785 1.00 94.88 95 THR A C 1
ATOM 773 O O . THR A 1 95 ? -2.012 0.221 16.513 1.00 94.88 95 THR A O 1
ATOM 776 N N . PHE A 1 96 ? -4.058 0.961 17.081 1.00 92.38 96 PHE A N 1
ATOM 777 C CA . PHE A 1 96 ? -3.740 2.391 17.057 1.00 92.38 96 PHE A CA 1
ATOM 778 C C . PHE A 1 96 ? -4.076 3.051 18.400 1.00 92.38 96 PHE A C 1
ATOM 780 O O . PHE A 1 96 ? -4.707 4.098 18.446 1.00 92.38 96 PHE A O 1
ATOM 787 N N . ASP A 1 97 ? -3.652 2.435 19.507 1.00 82.81 97 ASP A N 1
ATOM 788 C CA . ASP A 1 97 ? -4.064 2.805 20.877 1.00 82.81 97 ASP A CA 1
ATOM 789 C C . ASP A 1 97 ? -3.658 4.233 21.316 1.00 82.81 97 ASP A C 1
ATOM 791 O O . ASP A 1 97 ? -4.044 4.687 22.393 1.00 82.81 97 ASP A O 1
ATOM 795 N N . GLY A 1 98 ? -2.848 4.931 20.512 1.00 76.50 98 GLY A N 1
ATOM 796 C CA . GLY A 1 98 ? -2.399 6.305 20.748 1.00 76.50 98 GLY A CA 1
ATOM 797 C C . GLY A 1 98 ? -2.969 7.357 19.789 1.00 76.50 98 GLY A C 1
ATOM 798 O O . GLY A 1 98 ? -2.558 8.512 19.901 1.00 76.50 98 GLY A O 1
ATOM 799 N N . GLU A 1 99 ? -3.858 6.975 18.865 1.00 70.38 99 GLU A N 1
ATOM 800 C CA . GLU A 1 99 ? -4.463 7.856 17.846 1.00 70.38 99 GLU A CA 1
AT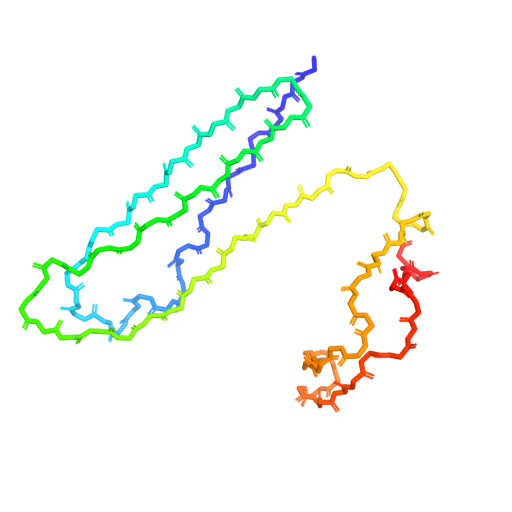OM 801 C C . GLU A 1 99 ? -5.941 8.173 18.123 1.00 70.38 99 GLU A C 1
ATOM 803 O O . GLU A 1 99 ? -6.625 7.356 18.781 1.00 70.38 99 GLU A O 1
#

Organism: Trifolium pratense (NCBI:txid57577)

InterPro domains:
  IPR008183 Aldose 1-/Glucose-6-phosphate 1-epimerase [PF01263] (22-98)
  IPR011013 Galactose mutarotase-like domain superfamily [SSF74650] (16-97)
  IPR014718 Glycoside hydrolase-type carbohydrate-binding [G3DSA:2.70.98.10] (15-99)

Foldseek 3Di:
DDDDDPDDDPPPDPPPPDPFDKDWDWDWDDDVPDIDTDIDIGGPDPDDDDDDDDDDDDDDDDDQQPDWAAPQAQPWDFDPVVVRDIDGHHDRTDGDNPD